Protein AF-A0A956GFD4-F1 (afdb_monomer_lite)

Radius of gyration: 22.98 Å; chains: 1; bounding box: 79×41×58 Å

Foldseek 3Di:
DDDDDPPPPPPPPPLLQADPDDDDDDDDDDDDDDDDDDPPDCPPQAPQPQEQPPLPQFHRFPPWDDAQDKDKHEDEDPVLDVFFPFHIFMWGFDDDDPTTGTDGRPPGQAADGARELPLTRRRSPQAGWFAFDDPLPQAHDSHTDTDPHSHFSPDHRGHSHD

pLDDT: mean 81.3, std 17.87, range [39.03, 97.44]

Sequence (162 aa):
MFAQTTLWLLLTVMLAACGSGAVGGDPQGSTADSGSFDTGLATQQEACDGYDNDSDGEVDEGCPCVPGQTAQCYPGAPGLASVGLCAFGTMTCEGGSELGHWGPCLGAITPRVEVCGNGVDEDCDGKDACWQDLDGDGYGTAAAVTGDDLICGNAPGEAANT

Structure (mmCIF, N/CA/C/O backbone):
data_AF-A0A956GFD4-F1
#
_entry.id   AF-A0A956GFD4-F1
#
loop_
_atom_site.group_PDB
_atom_site.id
_atom_site.type_symbol
_atom_site.label_atom_id
_atom_site.label_alt_id
_atom_site.label_comp_id
_atom_site.label_asym_id
_atom_site.label_entity_id
_atom_site.label_seq_id
_atom_site.pdbx_PDB_ins_code
_atom_site.Cartn_x
_atom_site.Cartn_y
_atom_site.Cartn_z
_atom_site.occupancy
_atom_site.B_iso_or_equiv
_atom_site.auth_seq_id
_atom_site.auth_comp_id
_atom_site.auth_asym_id
_atom_site.auth_atom_id
_atom_site.pdbx_PDB_model_num
ATOM 1 N N . MET A 1 1 ? 53.580 -12.401 12.730 1.00 48.09 1 MET A N 1
ATOM 2 C CA . MET A 1 1 ? 53.026 -13.072 11.534 1.00 48.09 1 MET A CA 1
ATOM 3 C C . MET A 1 1 ? 51.547 -13.319 11.811 1.00 48.09 1 MET A C 1
ATOM 5 O O . MET A 1 1 ? 51.271 -13.816 12.892 1.00 48.09 1 MET A O 1
ATOM 9 N N . PHE A 1 2 ? 50.671 -12.936 10.867 1.00 44.12 2 PHE A N 1
ATOM 10 C CA . PHE A 1 2 ? 49.191 -13.045 10.843 1.00 44.12 2 PHE A CA 1
ATOM 11 C C . PHE A 1 2 ? 48.437 -12.096 11.807 1.00 44.12 2 PHE A C 1
ATOM 13 O O . PHE A 1 2 ? 48.508 -12.270 13.013 1.00 44.12 2 PHE A O 1
ATOM 20 N N . ALA A 1 3 ? 47.907 -10.933 11.394 1.00 50.53 3 ALA A N 1
ATOM 21 C CA . ALA A 1 3 ? 46.873 -10.590 10.394 1.00 50.53 3 ALA A CA 1
ATOM 22 C C . ALA A 1 3 ? 45.439 -10.812 10.904 1.00 50.53 3 ALA A C 1
ATOM 24 O O . ALA A 1 3 ? 44.910 -11.897 10.719 1.00 50.53 3 ALA A O 1
ATOM 25 N N . GLN A 1 4 ? 44.807 -9.772 11.469 1.00 50.81 4 GLN A N 1
ATOM 26 C CA . GLN A 1 4 ? 43.345 -9.610 11.489 1.00 50.81 4 GLN A CA 1
ATOM 27 C C . GLN A 1 4 ? 42.989 -8.116 11.469 1.00 50.81 4 GLN A C 1
ATOM 29 O O . GLN A 1 4 ? 42.862 -7.460 12.497 1.00 50.81 4 GLN A O 1
ATOM 34 N N . THR A 1 5 ? 42.863 -7.569 10.263 1.00 57.56 5 THR A N 1
ATOM 35 C CA . THR A 1 5 ? 42.128 -6.333 9.990 1.00 57.56 5 THR A CA 1
ATOM 36 C C . THR A 1 5 ? 40.658 -6.712 9.837 1.00 57.56 5 THR A C 1
ATOM 38 O O . THR A 1 5 ? 40.253 -7.200 8.782 1.00 57.56 5 THR A O 1
ATOM 41 N N . THR A 1 6 ? 39.857 -6.552 10.889 1.00 59.81 6 THR A N 1
ATOM 42 C CA . THR A 1 6 ? 38.399 -6.668 10.793 1.00 59.81 6 THR A CA 1
ATOM 43 C C . THR A 1 6 ? 37.857 -5.410 10.128 1.00 59.81 6 THR A C 1
ATOM 45 O O . THR A 1 6 ? 37.644 -4.362 10.732 1.00 59.81 6 THR A O 1
ATOM 48 N N . LEU A 1 7 ? 37.727 -5.546 8.815 1.00 51.09 7 LEU A N 1
ATOM 49 C CA . LEU A 1 7 ? 37.054 -4.669 7.880 1.00 51.09 7 LEU A CA 1
ATOM 50 C C . LEU A 1 7 ? 35.583 -4.512 8.304 1.00 51.09 7 LEU A C 1
ATOM 52 O O . LEU A 1 7 ? 34.746 -5.350 7.983 1.00 51.09 7 LEU A O 1
ATOM 56 N N . TRP A 1 8 ? 35.266 -3.443 9.036 1.00 53.81 8 TRP A N 1
ATOM 57 C CA . TRP A 1 8 ? 33.893 -2.967 9.220 1.00 53.81 8 TRP A CA 1
ATOM 58 C C . TRP A 1 8 ? 33.435 -2.275 7.933 1.00 53.81 8 TRP A C 1
ATOM 60 O O . TRP A 1 8 ? 33.303 -1.056 7.876 1.00 53.81 8 TRP A O 1
ATOM 70 N N . LEU A 1 9 ? 33.230 -3.055 6.872 1.00 53.81 9 LEU A N 1
ATOM 71 C CA . LEU A 1 9 ? 32.417 -2.612 5.749 1.00 53.81 9 LEU A CA 1
ATOM 72 C C . LEU A 1 9 ? 30.965 -2.904 6.141 1.00 53.81 9 LEU A C 1
ATOM 74 O O . LEU A 1 9 ? 30.419 -3.957 5.823 1.00 53.81 9 LEU A O 1
ATOM 78 N N . LEU A 1 10 ? 30.353 -1.986 6.894 1.00 56.03 10 LEU A N 1
ATOM 79 C CA . LEU A 1 10 ? 28.899 -1.853 6.887 1.00 56.03 10 LEU A CA 1
ATOM 80 C C . LEU A 1 10 ? 28.536 -1.406 5.472 1.00 56.03 10 LEU A C 1
ATOM 82 O O . LEU A 1 10 ? 28.486 -0.219 5.165 1.00 56.03 10 LEU A O 1
ATOM 86 N N . LEU A 1 11 ? 28.391 -2.393 4.590 1.00 50.78 11 LEU A N 1
ATOM 87 C CA . LEU A 1 11 ? 27.746 -2.248 3.304 1.00 50.78 11 LEU A CA 1
ATOM 88 C C . LEU A 1 11 ? 26.298 -1.873 3.617 1.00 50.78 11 LEU A C 1
ATOM 90 O O . LEU A 1 11 ? 25.450 -2.734 3.837 1.00 50.78 11 LEU A O 1
ATOM 94 N N . THR A 1 12 ? 26.026 -0.574 3.704 1.00 56.72 12 THR A N 1
ATOM 95 C CA . THR A 1 12 ? 24.684 -0.069 3.455 1.00 56.72 12 THR A CA 1
ATOM 96 C C . THR A 1 12 ? 24.365 -0.488 2.030 1.00 56.72 12 THR A C 1
ATOM 98 O O . THR A 1 12 ? 24.833 0.139 1.078 1.00 56.72 12 THR A O 1
ATOM 101 N N . VAL A 1 13 ? 23.650 -1.603 1.881 1.00 52.62 13 VAL A N 1
ATOM 102 C CA . VAL A 1 13 ? 22.943 -1.907 0.644 1.00 52.62 13 VAL A CA 1
ATOM 103 C C . VAL A 1 13 ? 21.951 -0.764 0.505 1.00 52.62 13 VAL A C 1
ATOM 105 O O . VAL A 1 13 ? 20.919 -0.740 1.171 1.00 52.62 13 VAL A O 1
ATOM 108 N N . MET A 1 14 ? 22.327 0.253 -0.268 1.00 50.91 14 MET A N 1
ATOM 109 C CA . MET A 1 14 ? 21.348 1.171 -0.810 1.00 50.91 14 MET A CA 1
ATOM 110 C C . MET A 1 14 ? 20.484 0.310 -1.717 1.00 50.91 14 MET A C 1
ATOM 112 O O . MET A 1 14 ? 20.893 -0.007 -2.833 1.00 50.91 14 MET A O 1
ATOM 116 N N . LEU A 1 15 ? 19.342 -0.148 -1.198 1.00 54.19 15 LEU A N 1
ATOM 117 C CA . LEU A 1 15 ? 18.251 -0.561 -2.062 1.00 54.19 15 LEU A CA 1
ATOM 118 C C . LEU A 1 15 ? 18.020 0.629 -2.991 1.00 54.19 15 LEU A C 1
ATOM 120 O O . LEU A 1 15 ? 17.700 1.726 -2.528 1.00 54.19 15 LEU A O 1
ATOM 124 N N . ALA A 1 16 ? 18.292 0.424 -4.276 1.00 52.03 16 ALA A N 1
ATOM 125 C CA . ALA A 1 16 ? 17.939 1.365 -5.316 1.00 52.03 16 ALA A CA 1
ATOM 126 C C . ALA A 1 16 ? 16.409 1.351 -5.414 1.00 52.03 16 ALA A C 1
ATOM 128 O O . ALA A 1 16 ? 15.832 0.583 -6.170 1.00 52.03 16 ALA A O 1
ATOM 129 N N . ALA A 1 17 ? 15.769 2.130 -4.547 1.00 55.53 17 ALA A N 1
ATOM 130 C CA . ALA A 1 17 ? 14.354 2.432 -4.626 1.00 55.53 17 ALA A CA 1
ATOM 131 C C . ALA A 1 17 ? 14.188 3.451 -5.754 1.00 55.53 17 ALA A C 1
ATOM 133 O O . ALA A 1 17 ? 14.816 4.517 -5.714 1.00 55.53 17 ALA A O 1
ATOM 134 N N . CYS A 1 18 ? 13.403 3.120 -6.774 1.00 60.59 18 CYS A N 1
ATOM 135 C CA . CYS A 1 18 ? 13.140 4.062 -7.847 1.00 60.59 18 CYS A CA 1
ATOM 136 C C . CYS A 1 18 ? 11.851 4.806 -7.515 1.00 60.59 18 CYS A C 1
ATOM 138 O O . CYS A 1 18 ? 10.754 4.273 -7.596 1.00 60.59 18 CYS A O 1
ATOM 140 N N . GLY A 1 19 ? 12.001 6.034 -7.024 1.00 49.38 19 GLY A N 1
ATOM 141 C CA . GLY A 1 19 ? 10.876 6.852 -6.591 1.00 49.38 19 GLY A CA 1
ATOM 142 C C . GLY A 1 19 ? 10.083 7.405 -7.771 1.00 49.38 19 GLY A C 1
ATOM 143 O O . GLY A 1 19 ? 10.492 8.412 -8.349 1.00 49.38 19 GLY A O 1
ATOM 144 N N . SER A 1 20 ? 8.922 6.820 -8.062 1.00 54.50 20 SER A N 1
ATOM 145 C CA . SER A 1 20 ? 7.857 7.452 -8.848 1.00 54.50 20 SER A CA 1
ATOM 146 C C . SER A 1 20 ? 7.032 8.348 -7.921 1.00 54.50 20 SER A C 1
ATOM 148 O O . SER A 1 20 ? 6.127 7.909 -7.220 1.00 54.50 20 SER A O 1
ATOM 150 N N . GLY A 1 21 ? 7.400 9.628 -7.839 1.00 43.50 21 GLY A N 1
ATOM 151 C CA . GLY A 1 21 ? 6.659 10.612 -7.053 1.00 43.50 21 GLY A CA 1
ATOM 152 C C . GLY A 1 21 ? 5.327 10.966 -7.713 1.00 43.50 21 GLY A C 1
ATOM 153 O O . GLY A 1 21 ? 5.311 11.728 -8.678 1.00 43.50 21 GLY A O 1
ATOM 154 N N . ALA A 1 22 ? 4.217 10.478 -7.164 1.00 48.88 22 ALA A N 1
ATOM 155 C CA . ALA A 1 22 ? 2.880 10.951 -7.498 1.00 48.88 22 ALA A CA 1
ATOM 156 C C . ALA A 1 22 ? 2.374 11.910 -6.408 1.00 48.88 22 ALA A C 1
ATOM 158 O O . ALA A 1 22 ? 1.972 11.491 -5.329 1.00 48.88 22 ALA A O 1
ATOM 159 N N . VAL A 1 23 ? 2.365 13.212 -6.707 1.00 51.78 23 VAL A N 1
ATOM 160 C CA . VAL A 1 23 ? 1.437 14.157 -6.069 1.00 51.78 23 VAL A CA 1
ATOM 161 C C . VAL A 1 23 ? 0.710 14.923 -7.169 1.00 51.78 23 VAL A C 1
ATOM 163 O O . VAL A 1 23 ? 1.246 15.838 -7.794 1.00 51.78 23 VAL A O 1
ATOM 166 N N . GLY A 1 24 ? -0.515 14.481 -7.448 1.00 45.69 24 GLY A N 1
ATOM 167 C CA . GLY A 1 24 ? -1.477 15.232 -8.240 1.00 45.69 24 GLY A CA 1
ATOM 168 C C . GLY A 1 24 ? -1.962 16.436 -7.437 1.00 45.69 24 GLY A C 1
ATOM 169 O O . GLY A 1 24 ? -2.364 16.300 -6.286 1.00 45.69 24 GLY A O 1
ATOM 170 N N . GLY A 1 25 ? -1.905 17.619 -8.041 1.00 39.03 25 GLY A N 1
ATOM 171 C CA . GLY A 1 25 ? -2.490 18.837 -7.495 1.00 39.03 25 GLY A CA 1
ATOM 172 C C . GLY A 1 25 ? -3.399 19.471 -8.536 1.00 39.03 25 GLY A C 1
ATOM 173 O O . GLY A 1 25 ? -2.927 20.238 -9.374 1.00 39.03 25 GLY A O 1
ATOM 174 N N . ASP A 1 26 ? -4.690 19.151 -8.487 1.00 45.44 26 ASP A N 1
ATOM 175 C CA . ASP A 1 26 ? -5.719 19.870 -9.238 1.00 45.44 26 ASP A CA 1
ATOM 176 C C . ASP A 1 26 ? -6.132 21.145 -8.480 1.00 45.44 26 ASP A C 1
ATOM 178 O O . ASP A 1 26 ? -6.486 21.079 -7.300 1.00 45.44 26 ASP A O 1
ATOM 182 N N . PRO A 1 27 ? -6.150 22.326 -9.127 1.00 55.66 27 PRO A N 1
ATOM 183 C CA . PRO A 1 27 ? -6.666 23.544 -8.530 1.00 55.66 27 PRO A CA 1
ATOM 184 C C . PRO A 1 27 ? -8.145 23.679 -8.899 1.00 55.66 27 PRO A C 1
ATOM 186 O O . PRO A 1 27 ? -8.489 24.283 -9.915 1.00 55.66 27 PRO A O 1
ATOM 189 N N . GLN A 1 28 ? -9.043 23.131 -8.085 1.00 52.16 28 GLN A N 1
ATOM 190 C CA . GLN A 1 28 ? -10.477 23.379 -8.248 1.00 52.16 28 GLN A CA 1
ATOM 191 C C . GLN A 1 28 ? -11.043 24.035 -6.997 1.00 52.16 28 GLN A C 1
ATOM 193 O O . GLN A 1 28 ? -11.413 23.399 -6.014 1.00 52.16 28 GLN A O 1
ATOM 198 N N . GLY A 1 29 ? -11.108 25.366 -7.068 1.00 60.88 29 GLY A N 1
ATOM 199 C CA . GLY A 1 29 ? -11.947 26.154 -6.186 1.00 60.88 29 GLY A CA 1
ATOM 200 C C . GLY A 1 29 ? -13.401 25.707 -6.308 1.00 60.88 29 GLY A C 1
ATOM 201 O O . GLY A 1 29 ? -13.933 25.597 -7.410 1.00 60.88 29 GLY A O 1
ATOM 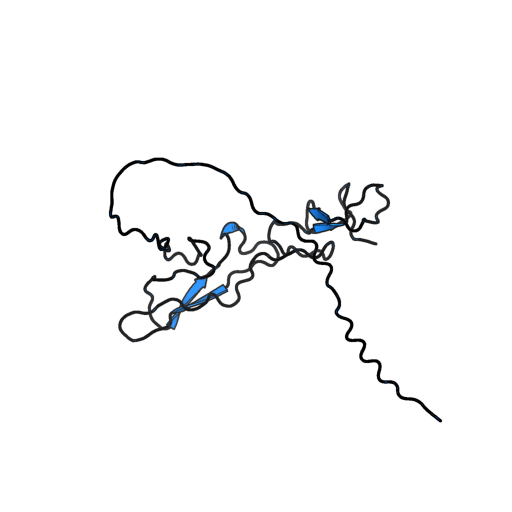202 N N . SER A 1 30 ? -14.039 25.496 -5.162 1.00 57.12 30 SER A N 1
ATOM 203 C CA . SER A 1 30 ? -15.478 25.279 -5.068 1.00 57.12 30 SER A CA 1
ATOM 204 C C . SER A 1 30 ? -16.063 26.308 -4.110 1.00 57.12 30 SER A C 1
ATOM 206 O O . SER A 1 30 ? -15.858 26.264 -2.900 1.00 57.12 30 SER A O 1
ATOM 208 N N . THR A 1 31 ? -16.756 27.290 -4.681 1.00 52.09 31 THR A N 1
ATOM 209 C CA . THR A 1 31 ? -17.581 28.259 -3.963 1.00 52.09 31 THR A CA 1
ATOM 210 C C . THR A 1 31 ? -18.984 27.693 -3.729 1.00 52.09 31 THR A C 1
ATOM 212 O O . THR A 1 31 ? -19.662 27.389 -4.704 1.00 52.09 31 THR A O 1
ATOM 215 N N . ALA A 1 32 ? -19.383 27.658 -2.451 1.00 52.44 32 ALA A N 1
ATOM 216 C CA . ALA A 1 32 ? -20.722 27.842 -1.859 1.00 52.44 32 ALA A CA 1
ATOM 217 C C . ALA A 1 32 ? -21.944 27.046 -2.383 1.00 52.44 32 ALA A C 1
ATOM 219 O O . ALA A 1 32 ? -22.344 27.220 -3.526 1.00 52.44 32 ALA A O 1
ATOM 220 N N . ASP A 1 33 ? -22.638 26.332 -1.476 1.00 49.84 33 ASP A N 1
ATOM 221 C CA . ASP A 1 33 ? -23.994 26.694 -0.984 1.00 49.84 33 ASP A CA 1
ATOM 222 C C . ASP A 1 33 ? -24.424 25.775 0.195 1.00 49.84 33 ASP A C 1
ATOM 224 O O . ASP A 1 33 ? -24.556 24.566 0.052 1.00 49.84 33 ASP A O 1
ATOM 228 N N . SER A 1 34 ? -24.408 26.310 1.420 1.00 66.31 34 SER A N 1
ATOM 229 C CA . SER A 1 34 ? -25.569 26.574 2.299 1.00 66.31 34 SER A CA 1
ATOM 230 C C . SER A 1 34 ? -26.026 25.443 3.229 1.00 66.31 34 SER A C 1
ATOM 232 O O . SER A 1 34 ? -26.983 24.719 2.970 1.00 66.31 34 SER A O 1
ATOM 234 N N . GLY A 1 35 ? -25.430 25.472 4.427 1.00 53.59 35 GLY A N 1
ATOM 235 C CA . GLY A 1 35 ? -26.119 25.170 5.680 1.00 53.59 35 GLY A CA 1
ATOM 236 C C . GLY A 1 35 ? -25.528 24.010 6.466 1.00 53.59 35 GLY A C 1
ATOM 237 O O . GLY A 1 35 ? -25.884 22.873 6.192 1.00 53.59 35 GLY A O 1
ATOM 238 N N . SER A 1 36 ? -24.715 24.320 7.488 1.00 60.84 36 SER A N 1
ATOM 239 C CA . SER A 1 36 ? -24.828 23.773 8.858 1.00 60.84 36 SER A CA 1
ATOM 240 C C . SER A 1 36 ? -23.478 23.796 9.607 1.00 60.84 36 SER A C 1
ATOM 242 O O . SER A 1 36 ? -22.617 22.961 9.375 1.00 60.84 36 SER A O 1
ATOM 244 N N . PHE A 1 37 ? -23.371 24.763 10.530 1.00 54.12 37 PHE A N 1
ATOM 245 C CA . PHE A 1 37 ? -22.431 24.934 11.657 1.00 54.12 37 PHE A CA 1
ATOM 246 C C . PHE A 1 37 ? -20.931 25.140 11.386 1.00 54.12 37 PHE A C 1
ATOM 248 O O . PHE A 1 37 ? -20.111 24.234 11.358 1.00 54.12 37 PHE A O 1
ATOM 255 N N . ASP A 1 38 ? -20.606 26.430 11.337 1.00 73.25 38 ASP A N 1
ATOM 256 C CA . ASP A 1 38 ? -19.305 27.040 11.578 1.00 73.25 38 ASP A CA 1
ATOM 257 C C . ASP A 1 38 ? -18.863 26.841 13.044 1.00 73.25 38 ASP A C 1
ATOM 259 O O . ASP A 1 38 ? -19.296 27.552 13.955 1.00 73.25 38 ASP A O 1
ATOM 263 N N . THR A 1 39 ? -17.982 25.865 13.259 1.00 56.38 39 THR A N 1
ATOM 264 C CA . THR A 1 39 ? -16.812 26.054 14.123 1.00 56.38 39 THR A CA 1
ATOM 265 C C . THR A 1 39 ? -15.581 25.751 13.282 1.00 56.38 39 THR A C 1
ATOM 267 O O . THR A 1 39 ? -15.261 24.590 13.049 1.00 56.38 39 THR A O 1
ATOM 270 N N . GLY A 1 40 ? -14.930 26.802 12.781 1.00 56.28 40 GLY A N 1
ATOM 271 C CA . GLY A 1 40 ? -13.725 26.758 11.951 1.00 56.28 40 GLY A CA 1
ATOM 272 C C . GLY A 1 40 ? -12.507 26.054 12.564 1.00 56.28 40 GLY A C 1
ATOM 273 O O . GLY A 1 40 ? -11.553 26.705 12.977 1.00 56.28 40 GLY A O 1
ATOM 274 N N . LEU A 1 41 ? -12.539 24.727 12.533 1.00 52.41 41 LEU A N 1
ATOM 275 C CA . LEU A 1 41 ? -11.442 23.790 12.311 1.00 52.41 41 LEU A CA 1
ATOM 276 C C . LEU A 1 41 ? -12.146 22.530 11.802 1.00 52.41 41 LEU A C 1
ATOM 278 O O . LEU A 1 41 ? -12.784 21.834 12.586 1.00 52.41 41 LEU A O 1
ATOM 282 N N . ALA A 1 42 ? -12.114 22.279 10.495 1.00 50.69 42 ALA A N 1
ATOM 283 C CA . ALA A 1 42 ? -12.515 20.981 9.977 1.00 50.69 42 ALA A CA 1
ATOM 284 C C . ALA A 1 42 ? -11.489 19.963 10.492 1.00 50.69 42 ALA A C 1
ATOM 286 O O . ALA A 1 42 ? -10.447 19.774 9.875 1.00 50.69 42 ALA A O 1
ATOM 287 N N . THR A 1 43 ? -11.749 19.371 11.660 1.00 54.88 43 THR A N 1
ATOM 288 C CA . THR A 1 43 ? -11.390 17.969 11.859 1.00 54.88 43 THR A CA 1
ATOM 289 C C . THR A 1 43 ? -12.244 17.271 10.821 1.00 54.88 43 THR A C 1
ATOM 291 O O . THR A 1 43 ? -13.476 17.298 10.913 1.00 54.88 43 THR A O 1
ATOM 294 N N . GLN A 1 44 ? -11.633 16.873 9.720 1.00 61.66 44 GLN A N 1
ATOM 295 C CA . GLN A 1 44 ? -12.351 16.157 8.688 1.00 61.66 44 GLN A CA 1
ATOM 296 C C . GLN A 1 44 ? -12.949 14.927 9.373 1.00 61.66 44 GLN A C 1
ATOM 298 O O . GLN A 1 44 ? -12.271 14.157 10.032 1.00 61.66 44 GLN A O 1
ATOM 303 N N . GLN A 1 45 ? -14.274 14.895 9.413 1.00 69.00 45 GLN A N 1
ATOM 304 C CA . GLN A 1 45 ? -14.984 13.958 10.261 1.00 69.00 45 GLN A CA 1
ATOM 305 C C . GLN A 1 45 ? -14.881 12.572 9.632 1.00 69.00 45 GLN A C 1
ATOM 307 O O . GLN A 1 45 ? -15.474 12.350 8.575 1.00 69.00 45 GLN A O 1
ATOM 312 N N . GLU A 1 46 ? -14.209 11.660 10.322 1.00 88.00 46 GLU A N 1
ATOM 313 C CA . GLU A 1 46 ? -14.170 10.244 9.971 1.00 88.00 46 GLU A CA 1
ATOM 314 C C . GLU A 1 46 ? -15.586 9.659 9.858 1.00 88.00 46 GLU A C 1
ATOM 316 O O . GLU A 1 46 ? -16.483 9.974 10.661 1.00 88.00 46 GLU A O 1
ATOM 321 N N . ALA A 1 47 ? -15.802 8.817 8.844 1.00 90.25 47 ALA A N 1
ATOM 322 C CA . ALA A 1 47 ? -17.084 8.176 8.558 1.00 90.25 47 ALA A CA 1
ATOM 323 C C . ALA A 1 47 ? -17.308 6.891 9.372 1.00 90.25 47 ALA A C 1
ATOM 325 O O . ALA A 1 47 ? -18.388 6.293 9.272 1.00 90.25 47 ALA A O 1
ATOM 326 N N . CYS A 1 48 ? -16.342 6.500 10.211 1.00 92.31 48 CYS A N 1
ATOM 327 C CA . CYS A 1 48 ? -16.386 5.293 11.033 1.00 92.31 48 CYS A CA 1
ATOM 328 C C . CYS A 1 48 ? -16.575 4.024 10.185 1.00 92.31 48 CYS A C 1
ATOM 330 O O . CYS A 1 48 ? -17.424 3.176 10.498 1.00 92.31 48 CYS A O 1
ATOM 332 N N . ASP A 1 49 ? -15.853 3.940 9.068 1.00 92.50 49 ASP A N 1
ATOM 333 C CA . ASP A 1 49 ? -15.978 2.892 8.054 1.00 92.50 49 ASP A CA 1
ATOM 334 C C . ASP A 1 49 ? -14.723 2.008 7.924 1.00 92.50 49 ASP A C 1
ATOM 336 O O . A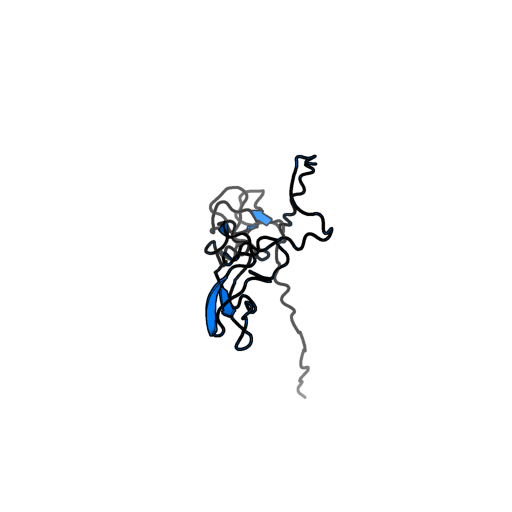SP A 1 49 ? -14.702 1.087 7.098 1.00 92.50 49 ASP A O 1
ATOM 340 N N . GLY A 1 50 ? -13.733 2.211 8.798 1.00 92.31 50 GLY A N 1
ATOM 341 C CA . GLY A 1 50 ? -12.459 1.502 8.801 1.00 92.31 50 GLY A CA 1
ATOM 342 C C . GLY A 1 50 ? -11.450 2.060 7.799 1.00 92.31 50 GLY A C 1
ATOM 343 O O . GLY A 1 50 ? -10.451 1.389 7.516 1.00 92.31 50 GLY A O 1
ATOM 344 N N . TYR A 1 51 ? -11.688 3.249 7.252 1.00 94.50 51 TYR A N 1
ATOM 345 C CA . TYR A 1 51 ? -10.779 3.925 6.338 1.00 94.50 51 TYR A CA 1
ATOM 346 C C . TYR A 1 51 ? -10.419 5.305 6.857 1.00 94.50 51 TYR A C 1
ATOM 348 O O . TYR A 1 51 ? -11.242 5.964 7.469 1.00 94.50 51 TYR A O 1
ATOM 356 N N . ASP A 1 52 ? -9.203 5.730 6.539 1.00 91.75 52 ASP A N 1
ATOM 357 C CA . ASP A 1 52 ? -8.751 7.100 6.756 1.00 91.75 52 ASP A CA 1
ATOM 358 C C . ASP A 1 52 ? -9.444 8.017 5.728 1.00 91.75 52 ASP A C 1
ATOM 360 O O . ASP A 1 52 ? -9.102 8.029 4.534 1.00 91.75 52 ASP A O 1
ATOM 364 N N . ASN A 1 53 ? -10.513 8.700 6.147 1.00 90.31 53 ASN A N 1
ATOM 365 C CA . ASN A 1 53 ? -11.296 9.548 5.248 1.00 90.31 53 ASN A CA 1
ATOM 366 C C . ASN A 1 53 ? -10.708 10.950 5.090 1.00 90.31 53 ASN A C 1
ATOM 368 O O . ASN A 1 53 ? -11.078 11.662 4.143 1.00 90.31 53 ASN A O 1
ATOM 372 N N . ASP A 1 54 ? -9.805 11.347 5.979 1.00 89.19 54 ASP A N 1
ATOM 373 C CA . ASP A 1 54 ? -9.173 12.654 5.960 1.00 89.19 54 ASP A CA 1
ATOM 374 C C . ASP A 1 54 ? -7.696 12.681 5.569 1.00 89.19 54 ASP A C 1
ATOM 376 O O . ASP A 1 54 ? -7.139 13.757 5.313 1.00 89.19 54 ASP A O 1
ATOM 380 N N . SER A 1 55 ? -7.141 11.497 5.339 1.00 89.38 55 SER A N 1
ATOM 381 C CA . SER A 1 55 ? -5.766 11.240 4.934 1.00 89.38 55 SER A CA 1
ATOM 382 C C . SER A 1 55 ? -4.733 11.769 5.933 1.00 89.38 55 SER A C 1
ATOM 384 O O . SER A 1 55 ? -3.665 12.235 5.509 1.00 89.38 55 SER A O 1
ATOM 386 N N . ASP A 1 56 ? -5.036 11.743 7.232 1.00 88.81 56 ASP A N 1
ATOM 387 C CA . ASP A 1 56 ? -4.112 12.173 8.283 1.00 88.81 56 ASP A CA 1
ATOM 388 C C . ASP A 1 56 ? -3.194 11.049 8.817 1.00 88.81 56 ASP A C 1
ATOM 390 O O . ASP A 1 56 ? -2.178 11.329 9.471 1.00 88.81 56 ASP A O 1
ATOM 394 N N . GLY A 1 57 ? -3.459 9.801 8.413 1.00 88.50 57 GLY A N 1
ATOM 395 C CA . GLY A 1 57 ? -2.677 8.605 8.712 1.00 88.50 57 GLY A CA 1
ATOM 396 C C . GLY A 1 57 ? -3.202 7.767 9.877 1.00 88.50 57 GLY A C 1
ATOM 397 O O . GLY A 1 57 ? -2.678 6.668 10.104 1.00 88.50 57 GLY A O 1
ATOM 398 N N . GLU A 1 58 ? -4.205 8.243 10.602 1.00 90.44 58 GLU A N 1
ATOM 399 C CA . GLU A 1 58 ? -4.958 7.464 11.575 1.00 90.44 58 GLU A CA 1
ATOM 400 C C . GLU A 1 58 ? -6.287 6.994 10.938 1.00 90.44 58 GLU A C 1
ATOM 402 O O . GLU A 1 58 ? -6.585 7.288 9.785 1.00 90.44 58 GLU A O 1
ATOM 407 N N . VAL A 1 59 ? -7.008 6.085 11.599 1.00 92.25 59 VAL A N 1
ATOM 408 C CA . VAL A 1 59 ? -8.256 5.524 11.051 1.00 92.25 59 VAL A CA 1
ATOM 409 C C . VAL A 1 59 ? -9.357 5.637 12.092 1.00 92.25 59 VAL A C 1
ATOM 411 O O . VAL A 1 59 ? -9.207 5.120 13.205 1.00 92.25 59 VAL A O 1
ATOM 414 N N . ASP A 1 60 ? -10.503 6.183 11.681 1.00 91.19 60 ASP A N 1
ATOM 415 C CA . ASP A 1 60 ? -11.727 6.271 12.476 1.00 91.19 60 ASP A CA 1
ATOM 416 C C . ASP A 1 60 ? -11.554 7.002 13.835 1.00 91.19 60 ASP A C 1
ATOM 418 O O . ASP A 1 60 ? -12.109 6.604 14.871 1.00 91.19 60 ASP A O 1
ATOM 422 N N . GLU A 1 61 ? -10.804 8.100 13.891 1.00 89.19 61 GLU A N 1
ATOM 423 C CA . GLU A 1 61 ? -10.652 8.892 15.108 1.00 89.19 61 GLU A CA 1
ATOM 424 C C . GLU A 1 61 ? -11.937 9.613 15.502 1.00 89.19 61 GLU A C 1
ATOM 426 O O . GLU A 1 61 ? -12.757 10.066 14.705 1.00 89.19 61 GLU A O 1
ATOM 431 N N . GLY A 1 62 ? -12.155 9.695 16.815 1.00 86.44 62 GLY A N 1
ATOM 432 C CA . GLY A 1 62 ? -13.409 10.216 17.352 1.00 86.44 62 GLY A CA 1
ATOM 433 C C . GLY A 1 62 ? -14.614 9.295 17.120 1.00 86.44 62 GLY A C 1
ATOM 434 O O . GLY A 1 62 ? -15.702 9.617 17.607 1.00 86.44 62 GLY A O 1
ATOM 435 N N . CYS A 1 63 ? -14.444 8.135 16.473 1.00 89.88 63 CYS A N 1
ATOM 436 C CA . CYS A 1 63 ? -15.488 7.127 16.355 1.00 89.88 63 CYS A CA 1
ATOM 437 C C . CYS A 1 63 ? -15.613 6.307 17.648 1.00 89.88 63 CYS A C 1
ATOM 439 O O . CYS A 1 63 ? -14.649 5.676 18.095 1.00 89.88 63 CYS A 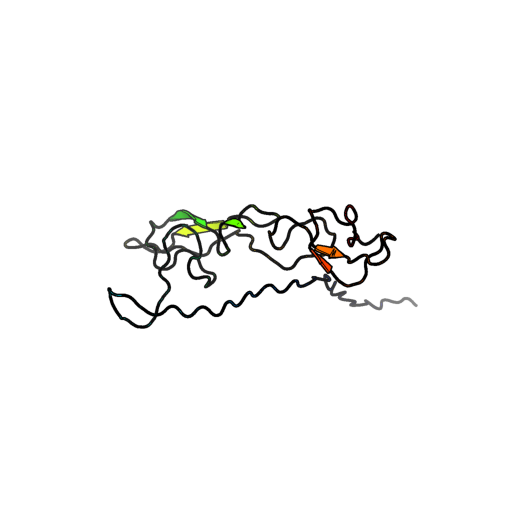O 1
ATOM 441 N N . PRO A 1 64 ? -16.803 6.277 18.275 1.00 90.00 64 PRO A N 1
ATOM 442 C CA . PRO A 1 64 ? -17.018 5.481 19.470 1.00 90.00 64 PRO A CA 1
ATOM 443 C C . PRO A 1 64 ? -17.087 3.993 19.120 1.00 90.00 64 PRO A C 1
ATOM 445 O O . PRO A 1 64 ? -17.820 3.578 18.222 1.00 90.00 64 PRO A O 1
ATOM 448 N N . CYS A 1 65 ? -16.395 3.173 19.901 1.00 92.12 65 CYS A N 1
ATOM 449 C CA . CYS A 1 65 ? -16.418 1.718 19.770 1.00 92.12 65 CYS A CA 1
ATOM 450 C C . CYS A 1 65 ? -16.555 1.034 21.140 1.00 92.12 65 CYS A C 1
ATOM 452 O O . CYS A 1 65 ? -16.477 1.672 22.196 1.00 92.12 65 CYS A O 1
ATOM 454 N N . VAL A 1 66 ? -16.804 -0.279 21.140 1.00 92.00 66 VAL A N 1
ATOM 455 C CA . VAL A 1 66 ? -16.886 -1.072 22.377 1.00 92.00 66 VAL A CA 1
ATOM 456 C C . VAL A 1 66 ? -15.489 -1.576 22.753 1.00 92.00 66 VAL A C 1
ATOM 458 O O . VAL A 1 66 ? -14.893 -2.279 21.940 1.00 92.00 66 VAL A O 1
ATOM 461 N N . PRO A 1 67 ? -14.964 -1.305 23.967 1.00 93.69 67 PRO A N 1
ATOM 462 C CA . PRO A 1 67 ? -13.635 -1.772 24.362 1.00 93.69 67 PRO A CA 1
ATOM 463 C C . PRO A 1 67 ? -13.437 -3.278 24.137 1.00 93.69 67 PRO A C 1
ATOM 465 O O . PRO A 1 67 ? -14.251 -4.098 24.567 1.00 93.69 67 PRO A O 1
ATOM 468 N N . GLY A 1 68 ? -12.347 -3.636 23.456 1.00 91.69 68 GLY A N 1
ATOM 469 C CA . GLY A 1 68 ? -12.030 -5.010 23.052 1.00 91.69 68 GLY A CA 1
ATOM 470 C C . GLY A 1 68 ? -12.673 -5.472 21.738 1.00 91.69 68 GLY A C 1
ATOM 471 O O . GLY A 1 68 ? -12.386 -6.582 21.291 1.00 91.69 68 GLY A O 1
ATOM 472 N N . GLN A 1 69 ? -13.516 -4.654 21.102 1.00 94.06 69 GLN A N 1
ATOM 473 C CA . GLN A 1 69 ? -13.953 -4.880 19.725 1.00 94.06 69 GLN A CA 1
ATOM 474 C C . GLN A 1 69 ? -12.759 -4.752 18.775 1.00 94.06 69 GLN A C 1
ATOM 476 O O . GLN A 1 69 ? -11.885 -3.916 18.981 1.00 94.06 69 GLN A O 1
ATOM 481 N N . THR A 1 70 ? -12.737 -5.557 17.718 1.00 96.12 70 THR A N 1
ATOM 482 C CA . THR A 1 70 ? -11.775 -5.422 16.622 1.00 96.12 70 THR A CA 1
ATOM 483 C C . THR A 1 70 ? -12.502 -5.103 15.325 1.00 96.12 70 THR A C 1
ATOM 485 O O . THR A 1 70 ? -13.645 -5.526 15.120 1.00 96.12 70 THR A O 1
ATOM 488 N N . ALA A 1 71 ? -11.837 -4.356 14.452 1.00 95.38 71 ALA A N 1
ATOM 489 C CA . ALA A 1 71 ? -12.322 -4.032 13.119 1.00 95.38 71 ALA A CA 1
ATOM 490 C C . ALA A 1 71 ? -11.170 -4.078 12.113 1.00 95.38 71 ALA A C 1
ATOM 492 O O . ALA A 1 71 ? -10.001 -3.917 12.471 1.00 95.38 71 ALA A O 1
ATOM 493 N N . GLN A 1 72 ? -11.518 -4.345 10.857 1.00 96.19 72 GLN A N 1
ATOM 494 C CA . GLN A 1 72 ? -10.592 -4.180 9.744 1.00 96.19 72 GLN A CA 1
ATOM 495 C C . GLN A 1 72 ? -10.350 -2.685 9.532 1.00 96.19 72 GLN A C 1
ATOM 497 O O . GLN A 1 72 ? -11.281 -1.901 9.689 1.00 96.19 72 GLN A O 1
ATOM 502 N N . CYS A 1 73 ? -9.124 -2.313 9.184 1.00 96.44 73 CYS A N 1
ATOM 503 C CA . CYS A 1 73 ? -8.758 -0.921 8.950 1.00 96.44 73 CYS A CA 1
ATOM 504 C C . CYS A 1 73 ? -7.769 -0.796 7.787 1.00 96.44 73 CYS A C 1
ATOM 506 O O . CYS A 1 73 ? -7.037 -1.750 7.480 1.00 96.44 73 CYS A O 1
ATOM 508 N N . TYR A 1 74 ? -7.732 0.371 7.145 1.00 96.38 74 TYR A N 1
ATOM 509 C CA . TYR A 1 74 ? -6.737 0.692 6.128 1.00 96.38 74 TYR A CA 1
ATOM 510 C C . TYR A 1 74 ? -6.472 2.210 6.051 1.00 96.38 74 TYR A C 1
ATOM 512 O O . TYR A 1 74 ? -7.371 2.937 5.638 1.00 96.38 74 TYR A O 1
ATOM 520 N N . PRO A 1 75 ? -5.251 2.687 6.381 1.00 93.69 75 PRO A N 1
ATOM 521 C CA . PRO A 1 75 ? -4.911 4.120 6.355 1.00 93.69 75 PRO A CA 1
ATOM 522 C C . PRO A 1 75 ? -4.668 4.705 4.953 1.00 93.69 75 PRO A C 1
ATOM 524 O O . PRO A 1 75 ? -4.312 5.864 4.803 1.00 93.69 75 PRO A O 1
ATOM 527 N N . GLY A 1 76 ? -4.725 3.880 3.904 1.00 90.94 76 GLY A N 1
ATOM 528 C CA . GLY A 1 76 ? -4.527 4.324 2.524 1.00 90.94 76 GLY A CA 1
ATOM 529 C C . GLY A 1 76 ? -5.843 4.431 1.758 1.00 90.94 76 GLY A C 1
ATOM 530 O O . GLY A 1 76 ? -6.923 4.168 2.282 1.00 90.94 76 GLY A O 1
ATOM 531 N N . ALA A 1 77 ? -5.755 4.716 0.457 1.00 90.69 77 ALA A N 1
ATOM 532 C CA . ALA A 1 77 ? -6.933 4.673 -0.400 1.00 90.69 77 ALA A CA 1
ATOM 533 C C . ALA A 1 77 ? -7.547 3.251 -0.403 1.00 90.69 77 ALA A C 1
ATOM 535 O O . ALA A 1 77 ? -6.854 2.290 -0.749 1.00 90.69 77 ALA A O 1
ATOM 536 N N . PRO A 1 78 ? -8.846 3.087 -0.092 1.00 88.31 78 PRO A N 1
ATOM 537 C CA . PRO A 1 78 ? -9.478 1.778 0.120 1.00 88.31 78 PRO A CA 1
ATOM 538 C C . PRO A 1 78 ? -9.367 0.834 -1.083 1.00 88.31 78 PRO A C 1
ATOM 540 O O . PRO A 1 78 ? -9.336 -0.382 -0.920 1.00 88.31 78 PRO A O 1
ATOM 543 N N . GLY A 1 79 ? -9.293 1.389 -2.298 1.00 89.06 79 GLY A N 1
ATOM 544 C CA . GLY A 1 79 ? -9.153 0.620 -3.536 1.00 89.06 79 GLY A CA 1
ATOM 545 C C . GLY A 1 79 ? -7.781 -0.031 -3.739 1.00 89.06 79 GLY A C 1
ATOM 546 O O . GLY A 1 79 ? -7.671 -0.904 -4.593 1.00 89.06 79 GLY A O 1
ATOM 547 N N . LEU A 1 80 ? -6.764 0.373 -2.972 1.00 92.00 80 LEU A N 1
ATOM 548 C CA . LEU A 1 80 ? -5.414 -0.200 -3.028 1.00 92.00 80 LEU A CA 1
ATOM 549 C C . LEU A 1 80 ? -5.250 -1.362 -2.047 1.00 92.00 80 LEU A C 1
ATOM 551 O O . LEU A 1 80 ? -4.362 -2.198 -2.196 1.00 92.00 80 LEU A O 1
ATOM 555 N N . ALA A 1 81 ? -6.119 -1.449 -1.040 1.00 91.75 81 ALA A N 1
ATOM 556 C CA . ALA A 1 81 ? -6.088 -2.547 -0.097 1.00 91.75 81 ALA A CA 1
ATOM 557 C C . ALA A 1 81 ? -6.365 -3.869 -0.832 1.00 91.75 81 ALA A C 1
ATOM 559 O O . ALA A 1 81 ? -7.422 -4.053 -1.434 1.00 91.75 81 ALA A O 1
ATOM 560 N N . SER A 1 82 ? -5.445 -4.830 -0.723 1.00 93.81 82 SER A N 1
ATOM 561 C CA . SER A 1 82 ? -5.430 -6.105 -1.467 1.00 93.81 82 SER A CA 1
ATOM 562 C C . SER A 1 82 ? -4.907 -6.039 -2.908 1.00 93.81 82 SER A C 1
ATOM 564 O O . SER A 1 82 ? -5.087 -7.009 -3.648 1.00 93.81 82 SER A O 1
ATOM 566 N N . VAL A 1 83 ? -4.258 -4.944 -3.308 1.00 95.00 83 VAL A N 1
ATOM 567 C CA . VAL A 1 83 ? -3.487 -4.862 -4.557 1.00 95.00 83 VAL A CA 1
ATOM 568 C C . VAL A 1 83 ? -2.003 -5.035 -4.235 1.00 95.00 83 VAL A C 1
ATOM 570 O O . VAL A 1 83 ? -1.507 -4.448 -3.275 1.00 95.00 83 VAL A O 1
ATOM 573 N N . GLY A 1 84 ? -1.309 -5.891 -4.986 1.00 94.12 84 GLY A N 1
ATOM 574 C CA . GLY A 1 84 ? 0.111 -6.153 -4.765 1.00 94.12 84 GLY A CA 1
ATOM 575 C C . GLY A 1 84 ? 0.422 -6.618 -3.344 1.00 94.12 84 GLY A C 1
ATOM 576 O O . GLY A 1 84 ? -0.162 -7.581 -2.834 1.00 94.12 84 GLY A O 1
ATOM 577 N N . LEU A 1 85 ? 1.354 -5.923 -2.695 1.00 95.12 85 LEU A N 1
ATOM 578 C CA . LEU A 1 85 ? 1.670 -6.132 -1.284 1.00 95.12 85 LEU A CA 1
ATOM 579 C C . LEU A 1 85 ? 0.739 -5.415 -0.307 1.00 95.12 85 LEU A C 1
ATOM 581 O O . LEU A 1 85 ? 0.813 -5.706 0.891 1.00 95.12 85 LEU A O 1
ATOM 585 N N . CYS A 1 86 ? -0.108 -4.496 -0.767 1.00 96.62 86 CYS A N 1
ATOM 586 C CA . CYS A 1 86 ? -0.994 -3.766 0.122 1.00 96.62 86 CYS A CA 1
ATOM 587 C C . CYS A 1 86 ? -2.021 -4.687 0.763 1.00 96.62 86 CYS A C 1
ATOM 589 O O . CYS A 1 86 ? -2.693 -5.488 0.114 1.00 96.62 86 CYS A O 1
ATOM 591 N N . ALA A 1 87 ? -2.189 -4.528 2.069 1.00 96.06 87 ALA A N 1
ATOM 592 C CA . ALA A 1 87 ? -3.032 -5.395 2.869 1.00 96.06 87 ALA A CA 1
ATOM 593 C C . ALA A 1 87 ? -3.755 -4.599 3.945 1.00 96.06 87 ALA A C 1
ATOM 595 O O . ALA A 1 87 ? -3.238 -3.615 4.475 1.00 96.06 87 ALA A O 1
ATOM 596 N N . PHE A 1 88 ? -4.946 -5.074 4.291 1.00 96.56 88 PHE A N 1
ATOM 597 C CA . PHE A 1 88 ? -5.697 -4.566 5.424 1.00 96.56 88 PHE A CA 1
ATOM 598 C C . PHE A 1 88 ? -4.993 -4.854 6.747 1.00 96.56 88 PHE A C 1
ATOM 600 O O . PHE A 1 88 ? -4.408 -5.922 6.939 1.00 96.56 88 PHE A O 1
ATOM 607 N N . GLY A 1 89 ? -5.119 -3.909 7.672 1.00 96.88 89 GLY A N 1
ATOM 608 C CA . GLY A 1 89 ? -4.748 -4.088 9.064 1.00 96.88 89 GLY A CA 1
ATOM 609 C C . GLY A 1 89 ? -5.939 -4.466 9.933 1.00 96.88 89 GLY A C 1
ATOM 610 O O . GLY A 1 89 ? -7.060 -4.705 9.475 1.00 96.88 89 GLY A O 1
ATOM 611 N N . THR A 1 90 ? -5.688 -4.521 11.233 1.00 97.44 90 THR A N 1
ATOM 612 C CA . THR A 1 90 ? -6.711 -4.658 12.264 1.00 97.44 90 THR A CA 1
ATOM 613 C C . THR A 1 90 ? -6.475 -3.614 13.338 1.00 97.44 90 THR A C 1
ATOM 615 O O . THR A 1 90 ? -5.377 -3.511 13.886 1.00 97.44 90 THR A O 1
ATOM 618 N N . MET A 1 91 ? -7.530 -2.884 13.671 1.00 95.88 91 MET A N 1
ATOM 619 C CA . MET A 1 91 ? -7.565 -1.988 14.816 1.00 95.88 91 MET A CA 1
ATOM 620 C C . MET A 1 91 ? -8.326 -2.649 15.959 1.00 95.88 91 MET A C 1
ATOM 622 O O . MET A 1 91 ? -9.232 -3.468 15.758 1.00 95.88 91 MET A O 1
ATOM 626 N N . THR A 1 92 ? -7.930 -2.311 17.179 1.00 96.31 92 THR A N 1
ATOM 627 C CA . THR A 1 92 ? -8.600 -2.760 18.398 1.00 96.31 92 THR A CA 1
ATOM 628 C C . THR A 1 92 ? -9.156 -1.545 19.107 1.00 96.31 92 THR A C 1
ATOM 630 O O . THR A 1 92 ? -8.470 -0.541 19.243 1.00 96.31 92 THR A O 1
ATOM 633 N N . CYS A 1 93 ? -10.399 -1.636 19.556 1.00 95.44 93 CYS A N 1
ATOM 634 C CA . CYS A 1 93 ? -11.016 -0.598 20.351 1.00 95.44 93 CYS A CA 1
ATOM 635 C C . CYS A 1 93 ? -10.413 -0.591 21.757 1.00 95.44 93 CYS A C 1
ATOM 637 O O . CYS A 1 93 ? -10.550 -1.558 22.519 1.00 95.44 93 CYS A O 1
ATOM 639 N N . GLU A 1 94 ? -9.764 0.509 22.100 1.00 93.44 94 GLU A N 1
ATOM 640 C CA . GLU A 1 94 ? -9.148 0.773 23.390 1.00 93.44 94 GLU A CA 1
ATOM 641 C C . GLU A 1 94 ? -10.046 1.686 24.245 1.00 93.44 94 GLU A C 1
ATOM 643 O O . GLU A 1 94 ? -11.041 2.243 23.781 1.00 93.44 94 GLU A O 1
ATOM 648 N N . GLY A 1 95 ? -9.727 1.836 25.534 1.00 88.38 95 GLY A N 1
ATOM 649 C CA . GLY A 1 95 ? -10.466 2.711 26.455 1.00 88.38 95 GLY A CA 1
ATOM 650 C C . GLY A 1 95 ? -11.267 1.994 27.550 1.00 88.38 95 GLY A C 1
ATOM 651 O O . GLY A 1 95 ? -11.242 0.772 27.693 1.00 88.38 95 GLY A O 1
ATOM 652 N N . GLY A 1 96 ? -11.920 2.797 28.396 1.00 74.56 96 GLY A N 1
ATOM 653 C CA . GLY A 1 96 ? -12.619 2.364 29.610 1.00 74.56 96 GLY A CA 1
ATOM 654 C C . GLY A 1 96 ? -14.146 2.381 29.490 1.00 74.56 96 GLY A C 1
ATOM 655 O O . GLY A 1 96 ? -14.698 2.860 28.510 1.00 74.56 96 GLY A O 1
ATOM 656 N N . SER A 1 97 ? -14.810 1.875 30.535 1.00 65.44 97 SER A N 1
ATOM 657 C CA . SER A 1 97 ? -16.217 1.431 30.649 1.00 65.44 97 SER A CA 1
ATOM 658 C C . SER A 1 97 ? -17.360 2.350 30.171 1.00 65.44 97 SER A C 1
ATOM 660 O O . SER A 1 97 ? -18.514 1.960 30.336 1.00 65.44 97 SER A O 1
ATOM 662 N N . GLU A 1 98 ? -17.091 3.534 29.619 1.00 74.69 98 GLU A N 1
ATOM 663 C CA . GLU A 1 98 ? -18.125 4.484 29.179 1.00 74.69 98 GLU A CA 1
ATOM 664 C C . GLU A 1 98 ? -18.061 4.804 27.676 1.00 74.69 98 GLU A C 1
ATOM 666 O O . GLU A 1 98 ? -19.118 4.861 27.055 1.00 74.69 98 GLU A O 1
ATOM 671 N N . LEU A 1 99 ? -16.870 4.929 27.071 1.00 80.94 99 LEU A N 1
ATOM 672 C CA . LEU A 1 99 ? -16.661 5.059 25.619 1.00 80.94 99 LEU A CA 1
ATOM 673 C C . LEU A 1 99 ? -15.280 4.499 25.239 1.00 80.94 99 LEU A C 1
ATOM 675 O O . LEU A 1 99 ? -14.284 4.812 25.898 1.00 80.94 99 LEU A O 1
ATOM 679 N N . GLY A 1 100 ? -15.226 3.686 24.183 1.00 90.50 100 GLY A N 1
ATOM 680 C CA . GLY A 1 100 ? -13.978 3.252 23.559 1.00 90.50 100 GLY A CA 1
ATOM 681 C C . GLY A 1 100 ? -13.601 4.120 22.357 1.00 90.50 100 GLY A C 1
ATOM 682 O O . GLY A 1 100 ? -14.456 4.806 21.797 1.00 90.50 100 GLY A O 1
ATOM 683 N N . HIS A 1 101 ? -12.327 4.080 21.982 1.00 91.81 101 HIS A N 1
ATOM 684 C CA . HIS A 1 101 ? -11.758 4.716 20.791 1.00 91.81 101 HIS A CA 1
ATOM 685 C C . HIS A 1 101 ? -10.954 3.681 20.008 1.00 91.81 101 HIS A C 1
ATOM 687 O O . HIS A 1 101 ? -10.383 2.765 20.606 1.00 91.81 101 HIS A O 1
ATOM 693 N N . TRP A 1 102 ? -10.918 3.798 18.685 1.00 94.38 102 TRP A N 1
ATOM 694 C CA . TRP A 1 102 ? -10.071 2.926 17.885 1.00 94.38 102 TRP A CA 1
ATOM 695 C C . TRP A 1 102 ? -8.598 3.217 18.169 1.00 94.38 102 TRP A C 1
ATOM 697 O O . TRP A 1 102 ? -8.174 4.368 18.235 1.00 94.38 102 TRP A O 1
ATOM 707 N N . GLY A 1 103 ? -7.846 2.154 18.443 1.00 94.00 103 GLY A N 1
ATOM 708 C CA . GLY A 1 103 ? -6.392 2.193 18.488 1.00 94.00 103 GLY A CA 1
ATOM 709 C C . GLY A 1 103 ? -5.790 2.140 17.078 1.00 94.00 103 GLY A C 1
ATOM 710 O O . GLY A 1 103 ? -6.524 2.091 16.090 1.00 94.00 103 GLY A O 1
ATOM 711 N N . PRO A 1 104 ? -4.455 2.069 16.972 1.00 94.75 104 PRO A N 1
ATOM 712 C CA . PRO A 1 104 ? -3.767 2.131 15.689 1.00 94.75 104 PRO A CA 1
ATOM 713 C C . PRO A 1 104 ? -4.159 0.977 14.760 1.00 94.75 104 PRO A C 1
ATOM 715 O O . PRO A 1 104 ? -4.414 -0.152 15.199 1.00 94.75 104 PRO A O 1
ATOM 718 N N . CYS A 1 105 ? -4.109 1.239 13.454 1.00 96.56 105 CYS A N 1
ATOM 719 C CA . CYS A 1 105 ? -4.324 0.217 12.443 1.00 96.56 105 CYS A CA 1
ATOM 720 C C . CYS A 1 105 ? -3.092 -0.689 12.279 1.00 96.56 105 CYS A C 1
ATOM 722 O O . CYS A 1 105 ? -2.157 -0.398 11.531 1.00 96.56 105 CYS A O 1
ATOM 724 N N . LEU A 1 106 ? -3.064 -1.816 12.992 1.00 96.62 106 LEU A N 1
ATOM 725 C CA . LEU A 1 106 ? -1.900 -2.702 13.016 1.00 96.62 106 LEU A CA 1
ATOM 726 C C . LEU A 1 106 ? -1.912 -3.704 11.860 1.00 96.62 106 LEU A C 1
ATOM 728 O O . LEU A 1 106 ? -2.916 -4.357 11.591 1.00 96.62 106 LEU A O 1
ATOM 732 N N . GLY A 1 107 ? -0.756 -3.893 11.222 1.00 95.50 107 GLY A N 1
ATOM 733 C CA . GLY A 1 107 ? -0.571 -4.895 10.167 1.00 95.50 107 GLY A CA 1
ATOM 734 C C . GLY A 1 107 ? -1.061 -4.471 8.783 1.00 95.50 107 GLY A C 1
ATOM 735 O O . GLY A 1 107 ? -0.923 -5.259 7.850 1.00 95.50 107 GLY A O 1
ATOM 736 N N . ALA A 1 108 ? -1.579 -3.247 8.636 1.00 96.50 108 ALA A N 1
ATOM 737 C CA . ALA A 1 108 ? -1.837 -2.681 7.321 1.00 96.50 108 ALA A CA 1
ATOM 738 C C . ALA A 1 108 ? -0.518 -2.497 6.559 1.00 96.50 108 ALA A C 1
ATOM 740 O O . ALA A 1 108 ? 0.493 -2.082 7.131 1.00 96.50 108 ALA A O 1
ATOM 741 N N . ILE A 1 109 ? -0.540 -2.804 5.265 1.00 95.75 109 ILE A N 1
ATOM 742 C CA . ILE A 1 109 ? 0.560 -2.522 4.342 1.00 95.75 109 ILE A CA 1
ATOM 743 C C . ILE A 1 109 ? 0.040 -1.484 3.356 1.00 95.75 109 ILE A C 1
ATOM 745 O O . ILE A 1 109 ? -0.895 -1.757 2.603 1.00 95.75 109 ILE A O 1
ATOM 749 N N . THR A 1 110 ? 0.617 -0.291 3.406 1.00 94.38 110 THR A N 1
ATOM 750 C CA . THR A 1 110 ? 0.297 0.828 2.518 1.00 94.38 110 THR A CA 1
ATOM 751 C C . THR A 1 110 ? 1.290 0.901 1.355 1.00 94.38 110 THR A C 1
ATOM 753 O O . THR A 1 110 ? 2.369 0.298 1.445 1.00 94.38 110 THR A O 1
ATOM 756 N N . PRO A 1 111 ? 0.943 1.628 0.274 1.00 95.06 111 PRO A N 1
ATOM 757 C CA . PRO A 1 111 ? 1.837 1.848 -0.852 1.00 95.06 111 PRO A CA 1
ATOM 758 C C . PRO A 1 111 ? 3.204 2.355 -0.404 1.00 95.06 111 PRO A C 1
ATOM 760 O O . PRO A 1 111 ? 3.314 3.269 0.420 1.00 95.06 111 PRO A O 1
ATOM 763 N N . ARG A 1 112 ? 4.258 1.773 -0.965 1.00 93.31 112 ARG A N 1
ATOM 764 C CA . ARG A 1 112 ? 5.641 2.199 -0.766 1.00 93.31 112 ARG A CA 1
ATOM 765 C C . ARG A 1 112 ? 6.341 2.345 -2.109 1.00 93.31 112 ARG A C 1
ATOM 767 O O . ARG A 1 112 ? 5.823 1.959 -3.142 1.00 93.31 112 ARG A O 1
ATOM 774 N N . VAL A 1 113 ? 7.537 2.920 -2.080 1.00 93.12 113 VAL A N 1
ATOM 775 C CA . VAL A 1 113 ? 8.350 3.067 -3.290 1.00 93.12 113 VAL A CA 1
ATOM 776 C C . VAL A 1 113 ? 8.732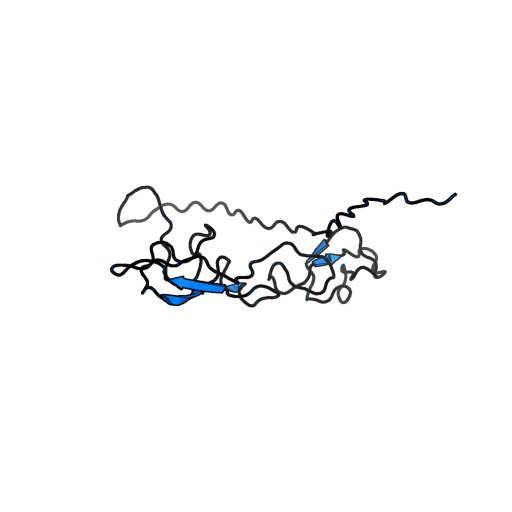 1.696 -3.846 1.00 93.12 113 VAL A C 1
ATOM 778 O O . VAL A 1 113 ? 9.201 0.842 -3.087 1.00 93.12 113 VAL A O 1
ATOM 781 N N . GLU A 1 114 ? 8.592 1.543 -5.159 1.00 93.62 114 GLU A N 1
ATOM 782 C CA . GLU A 1 114 ? 8.929 0.322 -5.882 1.00 93.62 114 GLU A CA 1
ATOM 783 C C . GLU A 1 114 ? 10.432 0.040 -5.964 1.00 93.62 114 GLU A C 1
ATOM 785 O O . GLU A 1 114 ?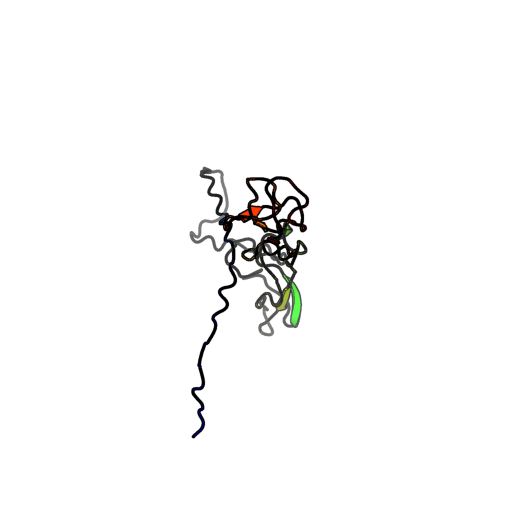 11.287 0.941 -6.033 1.00 93.62 114 GLU A O 1
ATOM 790 N N . VAL A 1 115 ? 10.757 -1.252 -5.974 1.00 92.81 115 VAL A N 1
ATOM 791 C CA . VAL A 1 115 ? 12.097 -1.753 -6.270 1.00 92.81 115 VAL A CA 1
ATOM 792 C C . VAL A 1 115 ? 12.081 -2.396 -7.648 1.00 92.81 115 VAL A C 1
ATOM 794 O O . VAL A 1 115 ? 11.597 -3.506 -7.813 1.00 92.81 115 VAL A O 1
ATOM 797 N N . CYS A 1 116 ? 12.702 -1.732 -8.620 1.00 93.62 116 CYS A N 1
ATOM 798 C CA . CYS A 1 116 ? 12.519 -2.111 -10.015 1.00 93.62 116 CYS A CA 1
ATOM 799 C C . CYS A 1 116 ? 12.924 -3.548 -10.353 1.00 93.62 116 CYS A C 1
ATOM 801 O O . CYS A 1 116 ? 14.073 -3.953 -10.116 1.00 93.62 116 CYS A O 1
ATOM 803 N N . GLY A 1 117 ? 12.027 -4.255 -11.036 1.00 92.50 117 GLY A N 1
ATOM 804 C CA . GLY A 1 117 ? 12.260 -5.577 -11.600 1.00 92.50 117 GLY A CA 1
ATOM 805 C C . GLY A 1 117 ? 12.373 -6.671 -10.545 1.00 92.50 117 GLY A C 1
ATOM 806 O O . GLY A 1 117 ? 13.004 -7.699 -10.802 1.00 92.50 117 GLY A O 1
ATOM 807 N N . ASN A 1 118 ? 11.822 -6.457 -9.348 1.00 93.44 118 ASN A N 1
ATOM 808 C CA . ASN A 1 118 ? 11.760 -7.491 -8.316 1.00 93.44 118 ASN A CA 1
ATOM 809 C C . ASN A 1 118 ? 10.509 -8.388 -8.460 1.00 93.44 118 ASN A C 1
ATOM 811 O O . ASN A 1 118 ? 10.428 -9.414 -7.775 1.00 93.44 118 ASN A O 1
ATOM 815 N N . GLY A 1 119 ? 9.580 -8.036 -9.355 1.00 93.50 119 GLY A N 1
ATOM 816 C CA . GLY A 1 119 ? 8.311 -8.715 -9.602 1.00 93.50 119 GLY A CA 1
ATOM 817 C C . GLY A 1 119 ? 7.278 -8.518 -8.492 1.00 93.50 119 GLY A C 1
ATOM 818 O O . GLY A 1 119 ? 6.410 -9.377 -8.302 1.00 93.50 119 GLY A O 1
ATOM 819 N N . VAL A 1 120 ? 7.409 -7.454 -7.703 1.00 94.75 120 VAL A N 1
ATOM 820 C CA . VAL A 1 120 ? 6.603 -7.181 -6.517 1.00 94.75 120 VAL A CA 1
ATOM 821 C C . VAL A 1 120 ? 6.010 -5.783 -6.616 1.00 94.75 120 VAL A C 1
ATOM 823 O O . VAL A 1 120 ? 6.720 -4.795 -6.550 1.00 94.75 120 VAL A O 1
ATOM 826 N N . ASP A 1 121 ? 4.685 -5.729 -6.656 1.00 96.12 121 ASP A N 1
ATOM 827 C CA . ASP A 1 121 ? 3.920 -4.485 -6.625 1.00 96.12 121 ASP A CA 1
ATOM 828 C C . ASP A 1 121 ? 3.943 -3.871 -5.218 1.00 96.12 121 ASP A C 1
ATOM 830 O O . ASP A 1 121 ? 3.324 -4.366 -4.261 1.00 96.12 121 ASP A O 1
ATOM 834 N N . GLU A 1 122 ? 4.753 -2.830 -5.086 1.00 95.56 122 GLU A N 1
ATOM 835 C CA . GLU A 1 122 ? 5.037 -2.131 -3.843 1.00 95.56 122 GLU A CA 1
ATOM 836 C C . GLU A 1 122 ? 4.173 -0.893 -3.636 1.00 95.56 122 GLU A C 1
ATOM 838 O O . GLU A 1 122 ? 3.861 -0.564 -2.485 1.00 95.56 122 GLU A O 1
ATOM 843 N N . ASP A 1 123 ? 3.816 -0.210 -4.720 1.00 94.44 123 ASP A N 1
ATOM 844 C CA . ASP A 1 123 ? 2.979 0.987 -4.698 1.00 94.44 123 ASP A CA 1
ATOM 845 C C . ASP A 1 123 ? 1.483 0.673 -4.881 1.00 94.44 123 ASP A C 1
ATOM 847 O O . ASP A 1 123 ? 0.627 1.546 -4.711 1.00 94.44 123 ASP A O 1
ATOM 851 N N . CYS A 1 124 ? 1.171 -0.607 -5.075 1.00 96.31 124 CYS A N 1
ATOM 852 C CA . CYS A 1 124 ? -0.158 -1.190 -5.112 1.00 96.31 124 CYS A CA 1
ATOM 853 C C . CYS A 1 124 ? -0.989 -0.686 -6.293 1.00 96.31 124 CYS A C 1
ATOM 855 O O . CYS A 1 124 ? -2.216 -0.579 -6.191 1.00 96.31 124 CYS A O 1
ATOM 857 N N . ASP A 1 125 ? -0.330 -0.372 -7.411 1.00 94.62 125 ASP A N 1
ATOM 858 C CA . ASP A 1 125 ? -0.964 0.051 -8.658 1.00 94.62 125 ASP A CA 1
ATOM 859 C C . ASP A 1 125 ? -1.320 -1.129 -9.594 1.00 94.62 125 ASP A C 1
ATOM 861 O O . ASP A 1 125 ? -2.034 -0.955 -10.592 1.00 94.62 125 ASP A O 1
ATOM 865 N N . GLY A 1 126 ? -0.899 -2.346 -9.229 1.00 94.88 126 GLY A N 1
ATOM 866 C CA . GLY A 1 126 ? -1.114 -3.587 -9.969 1.00 94.88 126 GLY A CA 1
ATOM 867 C C . GLY A 1 126 ? 0.018 -3.970 -10.926 1.00 94.88 126 GLY A C 1
ATOM 868 O O . GLY A 1 126 ? -0.137 -4.963 -11.650 1.00 94.88 126 GLY A O 1
ATOM 869 N N . LYS A 1 127 ? 1.118 -3.215 -10.959 1.00 95.44 127 LYS A N 1
ATOM 870 C CA . LYS A 1 127 ? 2.305 -3.433 -11.797 1.00 95.44 127 LYS A CA 1
ATOM 871 C C . LYS A 1 127 ? 3.578 -3.439 -10.944 1.00 95.44 127 LYS A C 1
ATOM 873 O O . LYS A 1 127 ? 3.520 -3.251 -9.742 1.00 95.44 127 LYS A O 1
ATOM 878 N N . ASP A 1 128 ? 4.700 -3.782 -11.571 1.00 94.75 128 ASP A N 1
ATOM 879 C CA . ASP A 1 128 ? 6.044 -3.562 -11.022 1.00 94.75 128 ASP A CA 1
ATOM 880 C C . ASP A 1 128 ? 6.723 -2.449 -11.836 1.00 94.75 128 ASP A C 1
ATOM 882 O O . ASP A 1 128 ? 6.514 -2.325 -13.051 1.00 94.75 128 ASP A O 1
ATOM 886 N N . ALA A 1 129 ? 7.576 -1.651 -11.203 1.00 95.19 129 ALA A N 1
ATOM 887 C CA . ALA A 1 129 ? 8.467 -0.747 -11.910 1.00 95.19 129 ALA A CA 1
ATOM 888 C C . ALA A 1 129 ? 9.517 -1.566 -12.652 1.00 95.19 129 ALA A C 1
ATOM 890 O O . ALA A 1 129 ? 10.256 -2.362 -12.082 1.00 95.19 129 ALA A O 1
ATOM 891 N N . CYS A 1 130 ? 9.697 -1.276 -13.930 1.00 94.38 130 CYS A N 1
ATOM 892 C CA . CYS A 1 130 ? 10.719 -1.907 -14.745 1.00 94.38 130 CYS A CA 1
ATOM 893 C C . CYS A 1 130 ? 11.851 -0.943 -15.061 1.00 94.38 130 CYS A C 1
ATOM 895 O O . CYS A 1 130 ? 11.705 0.279 -15.012 1.00 94.38 130 CYS A O 1
ATOM 897 N N . TRP A 1 131 ? 13.013 -1.489 -15.408 1.00 95.12 131 TRP A N 1
ATOM 898 C CA . TRP A 1 131 ? 14.108 -0.666 -15.905 1.00 95.12 131 TRP A CA 1
ATOM 899 C C . TRP A 1 131 ? 13.807 -0.222 -17.330 1.00 95.12 131 TRP A C 1
ATOM 901 O O . TRP A 1 131 ? 13.310 -1.004 -18.133 1.00 95.12 131 TRP A O 1
ATOM 911 N N . GLN A 1 132 ? 14.123 1.026 -17.662 1.00 94.88 132 GLN A N 1
ATOM 912 C CA . GLN A 1 132 ? 13.884 1.553 -18.998 1.00 94.88 132 GLN A CA 1
ATOM 913 C C . GLN A 1 132 ? 14.863 0.944 -20.008 1.00 94.88 132 GLN A C 1
ATOM 915 O O . GLN A 1 132 ? 16.064 1.221 -19.926 1.00 94.88 132 GLN A O 1
ATOM 920 N N . ASP A 1 133 ? 14.348 0.203 -20.986 1.00 93.38 133 ASP A N 1
ATOM 921 C CA . ASP A 1 133 ? 15.094 -0.319 -22.137 1.00 93.38 133 ASP A CA 1
ATOM 922 C C . ASP A 1 133 ? 14.819 0.534 -23.388 1.00 93.38 133 ASP A C 1
ATOM 924 O O . ASP A 1 133 ? 13.713 0.557 -23.924 1.00 93.38 133 ASP A O 1
ATOM 928 N N . LEU A 1 134 ? 15.823 1.276 -23.855 1.00 93.00 134 LEU A N 1
ATOM 929 C CA . LEU A 1 134 ? 15.668 2.191 -24.992 1.00 93.00 134 LEU A CA 1
ATOM 930 C C . LEU A 1 134 ? 16.080 1.581 -26.335 1.00 93.00 134 LEU A C 1
ATOM 932 O O . LEU A 1 134 ? 15.673 2.110 -27.374 1.00 93.00 134 LEU A O 1
ATOM 936 N N . ASP A 1 135 ? 16.902 0.533 -26.339 1.00 91.69 135 ASP A N 1
ATOM 937 C CA . ASP A 1 135 ? 17.451 -0.068 -27.558 1.00 91.69 135 ASP A CA 1
ATOM 938 C C . ASP A 1 135 ? 16.978 -1.509 -27.807 1.00 91.69 135 ASP A C 1
ATOM 940 O O . ASP A 1 135 ? 17.202 -2.037 -28.901 1.00 91.69 135 ASP A O 1
ATOM 944 N N . GLY A 1 136 ? 16.208 -2.078 -26.878 1.00 90.12 136 GLY A N 1
ATOM 945 C CA . GLY A 1 136 ? 15.536 -3.364 -27.022 1.00 90.12 136 GLY A CA 1
ATOM 946 C C . GLY A 1 136 ? 16.494 -4.545 -26.917 1.00 90.12 136 GLY A C 1
ATOM 947 O O . GLY A 1 136 ? 16.239 -5.585 -27.535 1.00 90.12 136 GLY A O 1
ATOM 948 N N . ASP A 1 137 ? 17.621 -4.376 -26.225 1.00 89.25 137 ASP A N 1
ATOM 949 C CA . ASP A 1 137 ? 18.632 -5.417 -26.052 1.00 89.25 137 ASP A CA 1
ATOM 950 C C . ASP A 1 137 ? 18.423 -6.272 -24.786 1.00 89.25 137 ASP A C 1
ATOM 952 O O . ASP A 1 137 ? 19.122 -7.275 -24.604 1.00 89.25 137 ASP A O 1
ATOM 956 N N . GLY A 1 138 ? 17.422 -5.924 -23.967 1.00 86.38 138 GLY A N 1
ATOM 957 C CA . GLY A 1 138 ? 17.084 -6.595 -22.713 1.00 86.38 138 GLY A CA 1
ATOM 958 C C . GLY A 1 138 ? 17.782 -6.018 -21.477 1.00 86.38 138 GLY A C 1
ATOM 959 O O . GLY A 1 138 ? 17.490 -6.458 -20.362 1.00 86.38 138 GLY A O 1
ATOM 960 N N . TYR A 1 139 ? 18.662 -5.021 -21.629 1.00 91.56 139 TYR A N 1
ATOM 961 C CA . TYR A 1 139 ? 19.367 -4.362 -20.532 1.00 91.56 139 TYR A CA 1
ATOM 962 C C . TYR A 1 139 ? 18.876 -2.929 -20.319 1.00 91.56 139 TYR A C 1
ATOM 964 O O . TYR A 1 139 ? 19.099 -2.017 -21.109 1.00 91.56 139 TYR A O 1
ATOM 972 N N . GLY A 1 140 ? 18.250 -2.706 -19.165 1.00 90.12 140 GLY A N 1
ATOM 973 C CA . GLY A 1 140 ? 17.726 -1.395 -18.804 1.00 90.12 140 GLY A CA 1
ATOM 974 C C . GLY A 1 140 ? 18.789 -0.408 -18.313 1.00 90.12 140 GLY A C 1
ATOM 975 O O . GLY A 1 140 ? 19.832 -0.774 -17.764 1.00 90.12 140 GLY A O 1
ATOM 976 N N . THR A 1 141 ? 18.492 0.880 -18.475 1.00 89.12 141 THR A N 1
ATOM 977 C CA . THR A 1 141 ? 19.250 1.987 -17.871 1.00 89.12 141 THR A CA 1
ATOM 978 C C . THR A 1 141 ? 18.919 2.139 -16.380 1.00 89.12 141 THR A C 1
ATOM 980 O O . THR A 1 141 ? 18.136 1.379 -15.833 1.00 89.12 141 THR A O 1
ATOM 983 N N . ALA A 1 142 ? 19.475 3.150 -15.703 1.00 88.12 142 ALA A N 1
ATOM 984 C CA . ALA A 1 142 ? 19.122 3.459 -14.312 1.00 88.12 142 ALA A CA 1
ATOM 985 C C . ALA A 1 142 ? 17.749 4.150 -14.145 1.00 88.12 142 ALA A C 1
ATOM 987 O O . ALA A 1 142 ? 17.376 4.486 -13.022 1.00 88.12 142 ALA A O 1
ATOM 988 N N . ALA A 1 143 ? 17.033 4.429 -15.238 1.00 90.56 143 ALA A N 1
ATOM 989 C CA . ALA A 1 143 ? 15.693 5.002 -15.188 1.00 90.56 143 ALA A CA 1
ATOM 990 C C . ALA A 1 143 ? 14.643 3.900 -15.003 1.00 90.56 143 ALA A C 1
ATOM 992 O O . ALA A 1 143 ? 14.783 2.824 -15.583 1.00 90.56 143 ALA A O 1
ATOM 993 N N . ALA A 1 144 ? 13.587 4.191 -14.241 1.00 91.62 144 ALA A N 1
ATOM 994 C CA . ALA A 1 144 ? 12.410 3.334 -14.178 1.00 91.62 144 ALA A CA 1
ATOM 995 C C . ALA A 1 144 ? 11.330 3.774 -15.162 1.00 91.62 144 ALA A C 1
ATOM 997 O O . ALA A 1 144 ? 11.197 4.957 -15.488 1.00 91.62 144 ALA A O 1
ATOM 998 N N . VAL A 1 145 ? 10.538 2.800 -15.580 1.00 93.31 145 VAL A N 1
ATOM 999 C CA . VAL A 1 145 ? 9.249 2.959 -16.242 1.00 93.31 145 VAL A CA 1
ATOM 1000 C C . VAL A 1 145 ? 8.224 2.151 -15.454 1.00 93.31 145 VAL A C 1
ATOM 1002 O O . VAL A 1 145 ? 8.562 1.104 -14.913 1.00 93.31 145 VAL A O 1
ATOM 1005 N N . THR A 1 146 ? 6.983 2.623 -15.375 1.00 93.12 146 THR A N 1
ATOM 1006 C CA . THR A 1 146 ? 5.886 1.794 -14.856 1.00 93.12 146 THR A CA 1
ATOM 1007 C C . THR A 1 146 ? 5.679 0.629 -15.814 1.00 93.12 146 THR A C 1
ATOM 1009 O O . THR A 1 146 ? 5.491 0.875 -17.009 1.00 93.12 146 THR A O 1
ATOM 1012 N N . GLY A 1 147 ? 5.729 -0.600 -15.305 1.00 91.56 147 GLY A N 1
ATOM 1013 C CA . GLY A 1 147 ? 5.498 -1.790 -16.110 1.00 91.56 147 GLY A CA 1
ATOM 1014 C C . GLY A 1 147 ? 4.055 -1.900 -16.604 1.00 91.56 147 GLY A C 1
ATOM 1015 O O . GLY A 1 147 ? 3.139 -1.206 -16.140 1.00 91.56 147 GLY A O 1
ATOM 1016 N N . ASP A 1 148 ? 3.825 -2.797 -17.552 1.00 92.69 148 ASP A N 1
ATOM 1017 C CA . ASP A 1 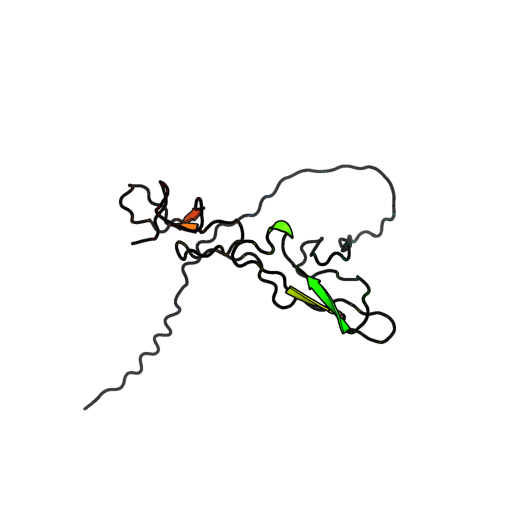148 ? 2.480 -3.193 -17.975 1.00 92.69 148 ASP A CA 1
ATOM 1018 C C . ASP A 1 148 ? 1.839 -4.223 -17.026 1.00 92.69 148 ASP A C 1
ATOM 1020 O O . ASP A 1 148 ? 0.612 -4.240 -16.877 1.00 92.69 148 ASP A O 1
ATOM 1024 N N . ASP A 1 149 ? 2.660 -5.031 -16.355 1.00 94.00 149 ASP A N 1
ATOM 1025 C CA . ASP A 1 149 ? 2.285 -6.022 -15.347 1.00 94.00 149 ASP A CA 1
ATOM 1026 C C . ASP A 1 149 ? 3.417 -6.213 -14.308 1.00 94.00 149 ASP A C 1
ATOM 1028 O O . ASP A 1 149 ? 4.268 -5.344 -14.138 1.00 94.00 149 ASP A O 1
ATOM 1032 N N . LEU A 1 150 ? 3.409 -7.330 -13.570 1.00 94.38 150 LEU A N 1
ATOM 1033 C CA . LEU A 1 150 ? 4.433 -7.669 -12.567 1.00 94.38 150 LEU A CA 1
ATOM 1034 C C . LEU A 1 150 ? 5.706 -8.290 -13.174 1.00 94.38 150 LEU A C 1
ATOM 1036 O O . LEU A 1 150 ? 6.515 -8.872 -12.449 1.00 94.38 150 LEU A O 1
ATOM 1040 N N . ILE A 1 151 ? 5.842 -8.312 -14.501 1.00 93.44 151 ILE A N 1
ATOM 1041 C CA . ILE A 1 151 ? 6.892 -9.042 -15.210 1.00 93.44 151 ILE A CA 1
ATOM 1042 C C . ILE A 1 151 ? 7.634 -8.089 -16.142 1.00 93.44 151 ILE A C 1
ATOM 1044 O O . ILE A 1 151 ? 7.216 -7.832 -17.262 1.00 93.44 151 ILE A O 1
ATOM 1048 N N . CYS A 1 152 ? 8.832 -7.684 -15.740 1.00 93.12 152 CYS A N 1
ATOM 1049 C CA . CYS A 1 152 ? 9.656 -6.831 -16.584 1.00 93.12 152 CYS A CA 1
ATOM 1050 C C . CYS A 1 152 ? 10.280 -7.563 -17.782 1.00 93.12 152 CYS A C 1
ATOM 1052 O O . CYS A 1 152 ? 10.705 -8.719 -17.692 1.00 93.12 152 CYS A O 1
ATOM 1054 N N . GLY A 1 153 ? 10.405 -6.847 -18.903 1.00 91.62 153 GLY A N 1
ATOM 1055 C CA . GLY A 1 153 ? 11.075 -7.327 -20.119 1.00 91.62 153 GLY A CA 1
ATOM 1056 C C . GLY A 1 153 ? 10.194 -8.168 -21.045 1.00 91.62 153 GLY A C 1
ATOM 1057 O O . GLY A 1 153 ? 10.690 -8.738 -22.020 1.00 91.62 153 GLY A O 1
ATOM 1058 N N . ASN A 1 154 ? 8.892 -8.264 -20.762 1.00 91.25 154 ASN A N 1
ATOM 1059 C CA . ASN A 1 154 ? 7.912 -8.858 -21.671 1.00 91.25 154 ASN A CA 1
ATOM 1060 C C . ASN A 1 154 ? 7.242 -7.808 -22.589 1.00 91.25 154 ASN A C 1
ATOM 1062 O O . ASN A 1 154 ? 6.618 -8.198 -23.583 1.00 91.25 154 ASN A O 1
ATOM 1066 N N . ALA A 1 155 ? 7.417 -6.512 -22.301 1.00 91.31 155 ALA A N 1
ATOM 1067 C CA . ALA A 1 155 ? 6.887 -5.395 -23.071 1.00 91.31 155 ALA A CA 1
ATOM 1068 C C . ALA A 1 155 ? 7.997 -4.452 -23.593 1.00 91.31 155 ALA A C 1
ATOM 1070 O O . ALA A 1 155 ? 9.096 -4.385 -23.035 1.00 91.31 155 ALA A O 1
ATOM 1071 N N . PRO A 1 156 ? 7.756 -3.726 -24.706 1.00 91.69 156 PRO A N 1
ATOM 1072 C CA . PRO A 1 156 ? 8.728 -2.783 -25.250 1.00 91.69 156 PRO A CA 1
ATOM 1073 C C . PRO A 1 156 ? 8.997 -1.630 -24.283 1.00 91.69 156 PRO A C 1
ATOM 1075 O O . PRO A 1 156 ? 8.061 -1.006 -23.794 1.00 91.69 156 PRO A O 1
ATOM 1078 N N . GLY A 1 157 ? 10.266 -1.267 -24.105 1.00 90.94 157 GLY A N 1
ATOM 1079 C CA . GLY A 1 157 ? 10.635 -0.174 -23.205 1.00 90.94 157 GLY A CA 1
ATOM 1080 C C . GLY A 1 157 ? 10.993 -0.625 -21.791 1.00 90.94 157 GLY A C 1
ATOM 1081 O O . GLY A 1 157 ? 11.446 0.205 -21.003 1.00 90.94 157 GLY A O 1
ATOM 1082 N N . GLU A 1 158 ? 10.819 -1.910 -21.479 1.00 94.00 158 GLU A N 1
ATOM 1083 C CA . GLU A 1 158 ? 11.053 -2.493 -20.162 1.00 94.00 158 GLU A CA 1
ATOM 1084 C C . GLU A 1 158 ? 12.209 -3.497 -20.177 1.00 94.00 158 GLU A C 1
ATOM 1086 O O . GLU A 1 158 ? 12.393 -4.251 -21.129 1.00 94.00 158 GLU A O 1
ATOM 1091 N N . ALA A 1 159 ? 12.928 -3.581 -19.062 1.00 92.38 159 ALA A N 1
ATOM 1092 C CA . ALA A 1 159 ? 13.914 -4.612 -18.789 1.00 92.38 159 ALA A CA 1
ATOM 1093 C C . ALA A 1 159 ? 13.839 -5.079 -17.332 1.00 92.38 159 ALA A C 1
ATOM 1095 O O . ALA A 1 159 ? 13.628 -4.288 -16.410 1.00 92.38 159 ALA A O 1
ATOM 1096 N N . ALA A 1 160 ? 14.095 -6.373 -17.127 1.00 86.19 160 ALA A N 1
ATOM 1097 C CA . ALA A 1 160 ? 14.235 -6.995 -15.808 1.00 86.19 160 ALA A CA 1
ATOM 1098 C C . ALA A 1 160 ? 15.640 -6.818 -15.196 1.00 86.19 160 ALA A C 1
ATOM 1100 O O . ALA A 1 160 ? 15.848 -7.233 -14.067 1.00 86.19 160 ALA A O 1
ATOM 1101 N N . ASN A 1 161 ? 16.560 -6.188 -15.949 1.00 76.19 161 ASN A N 1
ATOM 1102 C CA . ASN A 1 161 ? 17.989 -5.923 -15.701 1.00 76.19 161 ASN A CA 1
ATOM 1103 C C . ASN A 1 161 ? 19.002 -7.091 -15.742 1.00 76.19 161 ASN A C 1
ATOM 1105 O O . ASN A 1 161 ? 20.127 -6.921 -15.262 1.00 76.19 161 ASN A O 1
ATOM 1109 N N . THR A 1 162 ? 18.690 -8.196 -16.436 1.00 64.56 162 THR A N 1
ATOM 1110 C CA . THR A 1 162 ? 19.688 -9.124 -17.024 1.00 64.56 162 THR A CA 1
ATOM 1111 C C . THR A 1 162 ? 19.233 -9.735 -18.335 1.00 64.56 162 THR A C 1
ATOM 1113 O O . THR A 1 162 ? 18.015 -10.002 -18.420 1.00 64.56 162 THR A O 1
#

Secondary structure (DSSP, 8-state):
-----------------------------------S---S-------SSSB-SS-SS-SSTT-EE-TT-EEEEBSS-GGGTTSTT-B-EEEEEEEETTEEEE---BT-B------TTSS--SSSSSS-EEEE-SSSSS---S-EEE-SSS-TTSSTTEE---